Protein AF-A0A1S4EAQ0-F1 (afdb_monomer_lite)

Structure (mmCIF, N/CA/C/O backbone):
data_AF-A0A1S4EAQ0-F1
#
_entry.id   AF-A0A1S4EAQ0-F1
#
loop_
_atom_site.group_PDB
_atom_site.id
_atom_site.type_symbol
_atom_site.label_atom_id
_atom_site.label_alt_id
_atom_site.label_comp_id
_atom_site.label_asym_id
_atom_site.label_entity_id
_atom_site.label_seq_id
_atom_site.pdbx_PDB_ins_code
_atom_site.Cartn_x
_atom_site.Cartn_y
_atom_site.Cartn_z
_atom_site.occupancy
_atom_site.B_iso_or_equiv
_atom_site.auth_seq_id
_atom_site.auth_comp_id
_atom_site.auth_asym_id
_atom_site.auth_atom_id
_atom_site.pdbx_PDB_model_num
ATOM 1 N N . MET A 1 1 ? 13.332 0.914 -12.915 1.00 84.75 1 MET A N 1
ATOM 2 C CA . MET A 1 1 ? 12.969 -0.207 -12.014 1.00 84.75 1 MET A CA 1
ATOM 3 C C . MET A 1 1 ? 11.508 -0.112 -11.585 1.00 84.75 1 MET A C 1
ATOM 5 O O . MET A 1 1 ? 10.746 -0.986 -11.962 1.00 84.75 1 MET A O 1
ATOM 9 N N . GLN A 1 2 ? 11.103 0.963 -10.892 1.00 93.31 2 GLN A N 1
ATOM 10 C CA . GLN A 1 2 ? 9.738 1.167 -10.367 1.00 93.31 2 GLN A CA 1
ATOM 11 C C . GLN A 1 2 ? 8.625 0.921 -11.397 1.00 93.31 2 GLN A C 1
ATOM 13 O O . GLN A 1 2 ? 7.706 0.164 -11.115 1.00 93.31 2 GLN A O 1
ATOM 18 N N . TRP A 1 3 ? 8.744 1.475 -12.613 1.00 94.44 3 TRP A N 1
ATOM 19 C CA . TRP A 1 3 ? 7.731 1.281 -13.660 1.00 94.44 3 TRP A CA 1
ATOM 20 C C . TRP A 1 3 ? 7.485 -0.192 -14.008 1.00 94.44 3 TRP A C 1
ATOM 22 O O . TRP A 1 3 ? 6.344 -0.579 -14.203 1.00 94.44 3 TRP A O 1
ATOM 32 N N . LYS A 1 4 ? 8.527 -1.038 -14.017 1.00 95.06 4 LYS A N 1
ATOM 33 C CA . LYS A 1 4 ? 8.358 -2.477 -14.285 1.00 95.06 4 LYS A CA 1
ATOM 34 C C . LYS A 1 4 ? 7.496 -3.151 -13.213 1.00 95.06 4 LYS A C 1
ATOM 36 O O . LYS A 1 4 ? 6.667 -3.986 -13.541 1.00 95.06 4 LYS A O 1
ATOM 41 N N . ILE A 1 5 ? 7.685 -2.762 -11.952 1.00 95.81 5 ILE A N 1
ATOM 42 C CA . ILE A 1 5 ? 6.913 -3.281 -10.816 1.00 95.81 5 ILE A CA 1
ATOM 43 C C . ILE A 1 5 ? 5.469 -2.781 -10.907 1.00 95.81 5 ILE A C 1
ATOM 45 O O . ILE A 1 5 ? 4.539 -3.574 -10.853 1.00 95.81 5 ILE A O 1
ATOM 49 N N . ILE A 1 6 ? 5.284 -1.474 -11.107 1.00 95.62 6 ILE A N 1
ATOM 50 C CA . ILE A 1 6 ? 3.961 -0.849 -11.226 1.00 95.62 6 ILE A CA 1
ATOM 51 C C . ILE A 1 6 ? 3.169 -1.460 -12.389 1.00 95.62 6 ILE A C 1
ATOM 53 O O . ILE A 1 6 ? 2.012 -1.817 -12.209 1.00 95.62 6 ILE A O 1
ATOM 57 N N . HIS A 1 7 ? 3.799 -1.634 -13.551 1.00 96.19 7 HIS A N 1
ATOM 58 C CA . HIS A 1 7 ? 3.192 -2.264 -14.723 1.00 96.19 7 HIS A CA 1
ATOM 59 C C . HIS A 1 7 ? 2.796 -3.723 -14.454 1.00 96.19 7 HIS A C 1
ATOM 61 O O . HIS A 1 7 ? 1.678 -4.123 -14.760 1.00 96.19 7 HIS A O 1
ATOM 67 N N . SER A 1 8 ? 3.681 -4.501 -13.820 1.00 97.12 8 SER A N 1
ATOM 68 C CA . SER A 1 8 ? 3.406 -5.888 -13.413 1.00 97.12 8 SER A CA 1
ATOM 69 C C . SER A 1 8 ? 2.186 -5.988 -12.480 1.00 97.12 8 SER A C 1
ATOM 71 O O . SER A 1 8 ? 1.361 -6.891 -12.616 1.00 97.12 8 SER A O 1
ATOM 73 N N . ILE A 1 9 ? 2.018 -5.022 -11.570 1.00 95.12 9 ILE A N 1
ATOM 74 C CA . ILE A 1 9 ? 0.859 -4.947 -10.667 1.00 95.12 9 ILE A CA 1
ATOM 75 C C . ILE A 1 9 ? -0.410 -4.513 -11.417 1.00 95.12 9 ILE A C 1
ATOM 77 O O . ILE A 1 9 ? -1.478 -5.090 -11.213 1.00 95.12 9 ILE A O 1
ATOM 81 N N . LEU A 1 10 ? -0.324 -3.480 -12.259 1.00 94.81 10 LEU A N 1
ATOM 82 C CA . LEU A 1 10 ? -1.487 -2.859 -12.897 1.00 94.81 10 LEU A CA 1
ATOM 83 C C . LEU A 1 10 ? -2.034 -3.666 -14.074 1.00 94.81 10 LEU A C 1
ATOM 85 O O . LEU A 1 10 ? -3.236 -3.931 -14.094 1.00 94.81 10 LEU A O 1
ATOM 89 N N . GLU A 1 11 ? -1.175 -4.062 -15.006 1.00 95.94 11 GLU A N 1
ATOM 90 C CA . GLU A 1 11 ? -1.572 -4.696 -16.267 1.00 95.94 11 GLU A CA 1
ATOM 91 C C . GLU A 1 11 ? -1.587 -6.219 -16.145 1.00 95.94 11 GLU A C 1
ATOM 93 O O . GLU A 1 11 ? -2.537 -6.882 -16.551 1.00 95.94 11 GLU A O 1
ATOM 98 N N . GLU A 1 12 ? -0.541 -6.788 -15.541 1.00 96.56 12 GLU A N 1
ATOM 99 C CA . GLU A 1 12 ? -0.359 -8.244 -15.495 1.00 96.56 12 GLU A CA 1
ATOM 100 C C . GLU A 1 12 ? -1.009 -8.898 -14.268 1.00 96.56 12 GLU A C 1
ATOM 102 O O . GLU A 1 12 ? -1.140 -10.120 -14.235 1.00 96.56 12 GLU A O 1
ATOM 107 N N . LYS A 1 13 ? -1.410 -8.099 -13.267 1.00 94.38 13 LYS A N 1
ATOM 108 C CA . LYS A 1 13 ? -1.999 -8.553 -11.993 1.00 94.38 13 LYS A CA 1
ATOM 109 C C . LYS A 1 13 ? -1.153 -9.617 -11.280 1.00 94.38 13 LYS A C 1
ATOM 111 O O . LYS A 1 13 ? -1.688 -10.575 -10.728 1.00 94.38 13 LYS A O 1
ATOM 116 N N . LYS A 1 14 ? 0.174 -9.459 -11.306 1.00 96.06 14 LYS A N 1
ATOM 117 C CA . LYS A 1 14 ? 1.118 -10.418 -10.716 1.00 96.06 14 LYS A CA 1
ATOM 118 C C . LYS A 1 14 ? 1.587 -10.008 -9.328 1.00 96.06 14 LYS A C 1
ATOM 120 O O . LYS A 1 14 ? 1.807 -8.828 -9.045 1.00 96.06 14 LYS A O 1
ATOM 125 N N . ASP A 1 15 ? 1.860 -11.013 -8.506 1.00 96.06 15 ASP A N 1
ATOM 126 C CA . ASP A 1 15 ? 2.589 -10.836 -7.256 1.00 96.06 15 ASP A CA 1
ATOM 127 C C . ASP A 1 15 ? 4.049 -10.470 -7.539 1.00 96.06 15 ASP A C 1
ATOM 129 O O . ASP A 1 15 ? 4.691 -11.007 -8.444 1.00 96.06 15 ASP A O 1
ATOM 133 N N . ASN A 1 16 ? 4.588 -9.535 -6.758 1.00 95.00 16 ASN A N 1
ATOM 134 C CA . ASN A 1 16 ? 5.944 -9.031 -6.938 1.00 95.00 16 ASN A CA 1
ATOM 135 C C . ASN A 1 16 ? 6.717 -9.091 -5.615 1.00 95.00 16 ASN A C 1
ATOM 137 O O . ASN A 1 16 ? 6.338 -8.456 -4.634 1.00 95.00 16 ASN A O 1
ATOM 141 N N . CYS A 1 17 ? 7.853 -9.794 -5.611 1.00 95.38 17 CYS A N 1
ATOM 142 C CA . CYS A 1 17 ? 8.846 -9.697 -4.543 1.00 95.38 17 CYS A CA 1
ATOM 143 C C . CYS A 1 17 ? 9.877 -8.629 -4.923 1.00 95.38 17 CYS A C 1
ATOM 145 O O . CYS A 1 17 ? 10.623 -8.785 -5.892 1.00 95.38 17 CYS A O 1
ATOM 147 N N . VAL A 1 18 ? 9.899 -7.521 -4.182 1.00 93.69 18 VAL A N 1
ATOM 148 C CA . VAL A 1 18 ? 10.704 -6.343 -4.518 1.00 93.69 18 VAL A CA 1
ATOM 149 C C . VAL A 1 18 ? 11.741 -6.083 -3.437 1.00 93.69 18 VAL A C 1
ATOM 151 O O . VAL A 1 18 ? 11.407 -5.749 -2.303 1.00 93.69 18 VAL A O 1
ATOM 154 N N . VAL A 1 19 ? 13.016 -6.141 -3.820 1.00 93.62 19 VAL A N 1
ATOM 155 C CA . VAL A 1 19 ? 14.142 -5.751 -2.966 1.00 93.62 19 VAL A CA 1
ATOM 156 C C . VAL A 1 19 ? 14.733 -4.455 -3.502 1.00 93.62 19 VAL A C 1
ATOM 158 O O . VAL A 1 19 ? 15.265 -4.402 -4.608 1.00 93.62 19 VAL A O 1
ATOM 161 N N . MET A 1 20 ? 14.618 -3.380 -2.726 1.00 91.38 20 MET A N 1
ATOM 162 C CA . MET A 1 20 ? 15.146 -2.061 -3.080 1.00 91.38 20 MET A CA 1
ATOM 163 C C . MET A 1 20 ? 15.735 -1.398 -1.835 1.00 91.38 20 MET A C 1
ATOM 165 O O . MET A 1 20 ? 15.165 -1.498 -0.744 1.00 91.38 20 MET A O 1
ATOM 169 N N . ALA A 1 21 ? 16.830 -0.654 -1.992 1.00 90.00 21 ALA A N 1
ATOM 170 C CA . ALA A 1 21 ? 17.413 0.129 -0.904 1.00 90.00 21 ALA A CA 1
ATOM 171 C C . ALA A 1 21 ? 16.450 1.229 -0.412 1.00 90.00 21 ALA A C 1
ATOM 173 O O . ALA A 1 21 ? 15.485 1.612 -1.088 1.00 90.00 21 ALA A O 1
ATOM 174 N N . THR A 1 22 ? 16.630 1.696 0.823 1.00 85.56 22 THR A N 1
ATOM 175 C CA . THR A 1 22 ? 15.926 2.885 1.340 1.00 85.56 22 THR A CA 1
ATOM 176 C C . THR A 1 22 ? 16.191 4.089 0.425 1.00 85.56 22 THR A C 1
ATOM 178 O O . THR A 1 22 ? 17.194 4.136 -0.278 1.00 85.56 22 THR A O 1
ATOM 181 N N . GLY A 1 23 ? 15.232 5.012 0.320 1.00 81.56 23 GLY A N 1
ATOM 182 C CA . GLY A 1 23 ? 15.331 6.165 -0.589 1.00 81.56 23 GLY A CA 1
ATOM 183 C C . GLY A 1 23 ? 15.004 5.897 -2.068 1.00 81.56 23 GLY A C 1
ATOM 184 O O . GLY A 1 23 ? 14.649 6.828 -2.776 1.00 81.56 23 GLY A O 1
ATOM 185 N N . TYR A 1 24 ? 14.984 4.644 -2.542 1.00 85.50 24 TYR A N 1
ATOM 186 C CA . TYR A 1 24 ? 14.659 4.314 -3.947 1.00 85.50 24 TYR A CA 1
ATOM 187 C C . TYR A 1 24 ? 13.157 4.385 -4.300 1.00 85.50 24 TYR A C 1
ATOM 189 O O . TYR A 1 24 ? 12.735 3.871 -5.335 1.00 85.50 24 TYR A O 1
ATOM 197 N N . GLY A 1 25 ? 12.317 4.975 -3.445 1.00 87.44 25 GLY A N 1
ATOM 198 C CA . GLY A 1 25 ? 10.882 5.137 -3.716 1.00 87.44 25 GLY A CA 1
ATOM 199 C C . GLY A 1 25 ? 10.098 3.821 -3.770 1.00 87.44 25 GLY A C 1
ATOM 200 O O . GLY A 1 25 ? 9.246 3.640 -4.634 1.00 87.44 25 GLY A O 1
ATOM 201 N N . LYS A 1 26 ? 10.376 2.888 -2.850 1.00 91.25 26 LYS A N 1
ATOM 202 C CA . LYS A 1 26 ? 9.599 1.642 -2.704 1.00 91.25 26 LYS A CA 1
ATOM 203 C C . LYS A 1 26 ? 8.105 1.896 -2.529 1.00 91.25 26 LYS A C 1
ATOM 205 O O . LYS A 1 26 ? 7.300 1.169 -3.098 1.00 91.25 26 LYS A O 1
ATOM 210 N N . SER A 1 27 ? 7.754 2.931 -1.764 1.00 91.06 27 SER A N 1
ATOM 211 C CA . SER A 1 27 ? 6.361 3.260 -1.471 1.00 91.06 27 SER A CA 1
ATOM 212 C C . SER A 1 27 ? 5.552 3.555 -2.725 1.00 91.06 27 SER A C 1
ATOM 214 O O . SER A 1 27 ? 4.430 3.084 -2.853 1.00 91.06 27 SER A O 1
ATOM 216 N N . LEU A 1 28 ? 6.167 4.213 -3.710 1.00 91.69 28 LEU A N 1
ATOM 217 C CA . LEU A 1 28 ? 5.530 4.517 -4.986 1.00 91.69 28 LEU A CA 1
ATOM 218 C C . LEU A 1 28 ? 5.038 3.257 -5.713 1.00 91.69 28 LEU A C 1
ATOM 220 O O . LEU A 1 28 ? 4.012 3.307 -6.386 1.00 91.69 28 LEU A O 1
ATOM 224 N N . CYS A 1 29 ? 5.740 2.130 -5.555 1.00 93.38 29 CYS A N 1
ATOM 225 C CA . CYS A 1 29 ? 5.414 0.887 -6.251 1.00 93.38 29 CYS A CA 1
ATOM 226 C C . CYS A 1 29 ? 4.068 0.294 -5.814 1.00 93.38 29 CYS A C 1
ATOM 228 O O . CYS A 1 29 ? 3.413 -0.329 -6.640 1.00 93.38 29 CYS A O 1
ATOM 230 N N . TYR A 1 30 ? 3.649 0.504 -4.562 1.00 91.19 30 TYR A N 1
ATOM 231 C CA . TYR A 1 30 ? 2.319 0.104 -4.083 1.00 91.19 30 TYR A CA 1
ATOM 232 C C . TYR A 1 30 ? 1.339 1.281 -4.009 1.00 91.19 30 TYR A C 1
ATOM 234 O O . TYR A 1 30 ? 0.132 1.082 -4.097 1.00 91.19 30 TYR A O 1
ATOM 242 N N . GLN A 1 31 ? 1.839 2.517 -3.906 1.00 92.38 31 GLN A N 1
ATOM 243 C CA . GLN A 1 31 ? 0.996 3.705 -3.840 1.00 92.38 31 GLN A CA 1
ATOM 244 C C . GLN A 1 31 ? 0.357 4.050 -5.186 1.00 92.38 31 GLN A C 1
ATOM 246 O O . GLN A 1 31 ? -0.865 4.130 -5.325 1.00 92.38 31 GLN A O 1
ATOM 251 N N . TYR A 1 32 ? 1.175 4.218 -6.219 1.00 93.44 32 TYR A N 1
ATOM 252 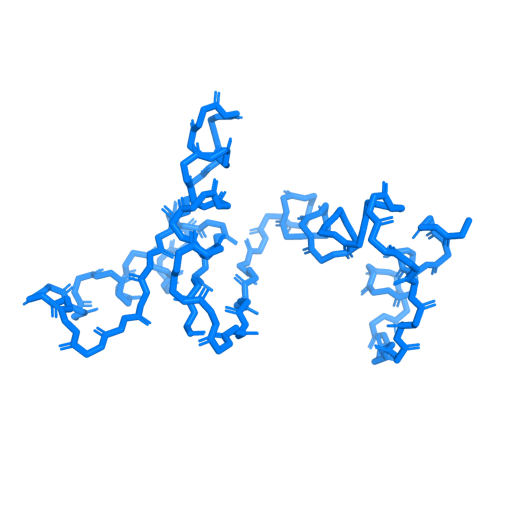C CA . TYR A 1 32 ? 0.668 4.644 -7.517 1.00 93.44 32 TYR A CA 1
ATOM 253 C C . TYR A 1 32 ? -0.457 3.740 -8.061 1.00 93.44 32 TYR A C 1
ATOM 255 O O . TYR A 1 32 ? -1.482 4.287 -8.479 1.00 93.44 32 TYR A O 1
ATOM 263 N N . PRO A 1 33 ? -0.354 2.393 -7.994 1.00 92.94 33 PRO A N 1
ATOM 264 C CA . PRO A 1 33 ? -1.427 1.522 -8.460 1.00 92.94 33 PRO A CA 1
ATOM 265 C C . PRO A 1 33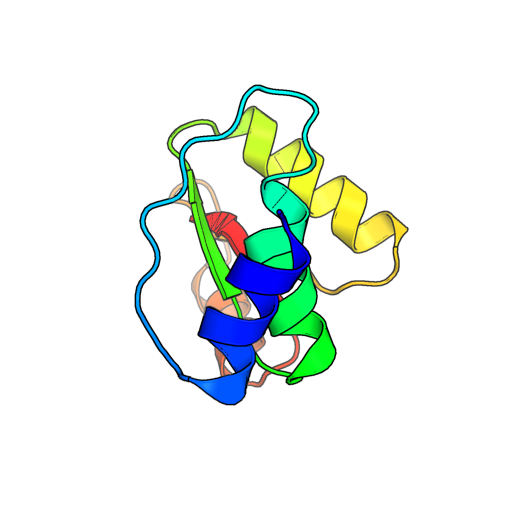 ? -2.784 1.786 -7.799 1.00 92.94 33 PRO A C 1
ATOM 267 O O . PRO A 1 33 ? -3.800 1.779 -8.490 1.00 92.94 33 PRO A O 1
ATOM 270 N N . ALA A 1 34 ? -2.815 2.057 -6.490 1.00 91.62 34 ALA A N 1
ATOM 271 C CA . ALA A 1 34 ? -4.051 2.298 -5.742 1.00 91.62 34 ALA A CA 1
ATOM 272 C C . ALA A 1 34 ? -4.770 3.566 -6.219 1.00 91.62 34 ALA A C 1
ATOM 274 O O . ALA A 1 34 ? -5.980 3.572 -6.435 1.00 91.62 34 ALA A O 1
ATOM 275 N N . VAL A 1 35 ? -3.998 4.635 -6.428 1.00 91.62 35 VAL A N 1
ATOM 276 C CA . VAL A 1 35 ? -4.519 5.932 -6.875 1.00 91.62 35 VAL A CA 1
ATOM 277 C C . VAL A 1 35 ? -4.968 5.855 -8.329 1.00 91.62 35 VAL A C 1
ATOM 279 O O . VAL A 1 35 ? -6.072 6.285 -8.646 1.00 91.62 35 VAL A O 1
ATOM 282 N N . TYR A 1 36 ? -4.137 5.277 -9.200 1.00 92.38 36 TYR A N 1
ATOM 283 C CA . TYR A 1 36 ? -4.416 5.185 -10.632 1.00 92.38 36 TYR A CA 1
ATOM 284 C C . TYR A 1 36 ? -5.639 4.311 -10.936 1.00 92.38 36 TYR A C 1
ATOM 286 O O . TYR A 1 36 ? -6.476 4.683 -11.751 1.00 92.38 36 TYR A O 1
ATOM 294 N N . SER A 1 37 ? -5.769 3.169 -10.254 1.00 89.62 37 SER A N 1
ATOM 295 C CA . SER A 1 37 ? -6.892 2.245 -10.463 1.00 89.62 37 SER A CA 1
ATOM 296 C C . SER A 1 37 ? -8.196 2.691 -9.799 1.00 89.62 37 SER A C 1
ATOM 298 O O . SER A 1 37 ? -9.226 2.054 -10.008 1.00 89.62 37 SER A O 1
ATOM 300 N N . GLY A 1 38 ? -8.171 3.742 -8.969 1.00 87.19 38 GLY A N 1
ATOM 301 C CA . GLY A 1 38 ? -9.315 4.099 -8.133 1.00 87.19 38 GLY A CA 1
ATOM 302 C C . GLY A 1 38 ? -9.712 2.977 -7.165 1.00 87.19 38 GLY A C 1
ATOM 303 O O . GLY A 1 38 ? -10.870 2.912 -6.750 1.00 87.19 38 GLY A O 1
ATOM 304 N N . GLY A 1 39 ? -8.771 2.097 -6.817 1.00 87.88 39 GLY A N 1
ATOM 305 C CA . GLY A 1 39 ? -8.954 1.027 -5.846 1.00 87.88 39 GLY A CA 1
ATOM 306 C C . GLY A 1 39 ? -8.550 1.438 -4.431 1.00 87.88 39 GLY A C 1
ATOM 307 O O . GLY A 1 39 ? -8.346 2.618 -4.125 1.00 87.88 39 GLY A O 1
ATOM 308 N N . VAL A 1 40 ? -8.417 0.425 -3.578 1.00 90.69 40 VAL A N 1
ATOM 309 C CA . VAL A 1 40 ? -7.892 0.523 -2.213 1.00 90.69 40 VAL A CA 1
ATOM 310 C C . VAL A 1 40 ? -6.613 -0.305 -2.135 1.00 90.69 40 VAL A C 1
ATOM 312 O O . VAL A 1 40 ? -6.597 -1.446 -2.592 1.00 90.69 40 VAL A O 1
ATOM 315 N N . SER A 1 41 ? -5.558 0.234 -1.523 1.00 92.12 41 SER A N 1
ATOM 316 C CA . SER A 1 41 ? -4.374 -0.541 -1.138 1.00 92.12 41 SER A CA 1
ATOM 317 C C . SER A 1 41 ? -4.300 -0.702 0.374 1.00 92.12 41 SER A C 1
ATOM 319 O O . SER A 1 41 ? -4.362 0.277 1.117 1.00 92.12 41 SER A O 1
ATOM 321 N N . ILE A 1 42 ? -4.099 -1.940 0.822 1.00 92.19 42 ILE A N 1
ATOM 322 C CA . ILE A 1 42 ? -3.807 -2.250 2.222 1.00 92.19 42 ILE A CA 1
ATOM 323 C C . ILE A 1 42 ? -2.297 -2.402 2.377 1.00 92.19 42 ILE A C 1
ATOM 325 O O . ILE A 1 42 ? -1.679 -3.223 1.702 1.00 92.19 42 ILE A O 1
ATOM 329 N N . VAL A 1 43 ? -1.699 -1.581 3.235 1.00 93.00 43 VAL A N 1
ATOM 330 C CA . VAL A 1 43 ? -0.258 -1.586 3.498 1.00 93.00 43 VAL A CA 1
ATOM 331 C C . VAL A 1 43 ? -0.033 -2.138 4.894 1.00 93.00 43 VAL A C 1
ATOM 333 O O . VAL A 1 43 ? -0.443 -1.519 5.868 1.00 93.00 43 VAL A O 1
ATOM 336 N N . ILE A 1 44 ? 0.624 -3.293 4.979 1.00 92.75 44 ILE A N 1
ATOM 337 C CA . ILE A 1 44 ? 0.923 -3.954 6.251 1.00 92.75 44 ILE A CA 1
ATOM 338 C C . ILE A 1 44 ? 2.343 -3.580 6.674 1.00 92.75 44 ILE A C 1
ATOM 340 O O . ILE A 1 44 ? 3.290 -3.807 5.914 1.00 92.75 44 ILE A O 1
ATOM 344 N N . SER A 1 45 ? 2.506 -3.002 7.863 1.00 90.62 45 SER A N 1
ATOM 345 C CA . SER A 1 45 ? 3.814 -2.567 8.365 1.00 90.62 45 SER A CA 1
ATOM 346 C C . SER A 1 45 ? 3.950 -2.807 9.870 1.00 90.62 45 SER A C 1
ATOM 348 O O . SER A 1 45 ? 3.079 -2.418 10.634 1.00 90.62 45 SER A O 1
ATOM 350 N N . PRO A 1 46 ? 5.080 -3.363 10.346 1.00 90.00 46 PRO A N 1
ATOM 351 C CA . PRO A 1 46 ? 5.308 -3.534 11.781 1.00 90.00 46 PRO A CA 1
ATOM 352 C C . PRO A 1 46 ? 5.648 -2.216 12.503 1.00 90.00 46 PRO A C 1
ATOM 354 O O . PRO A 1 46 ? 5.730 -2.186 13.728 1.00 90.00 46 PRO A O 1
ATOM 357 N N . LEU A 1 47 ? 5.914 -1.135 11.761 1.00 91.12 47 LEU A N 1
ATOM 358 C CA . LEU A 1 47 ? 6.376 0.144 12.303 1.00 91.12 47 LEU A CA 1
ATOM 359 C C . LEU A 1 47 ? 5.250 1.182 12.288 1.00 91.12 47 LEU A C 1
ATOM 361 O O . LEU A 1 47 ? 5.011 1.810 11.257 1.00 91.12 47 LEU A O 1
ATOM 365 N N . ILE A 1 48 ? 4.617 1.39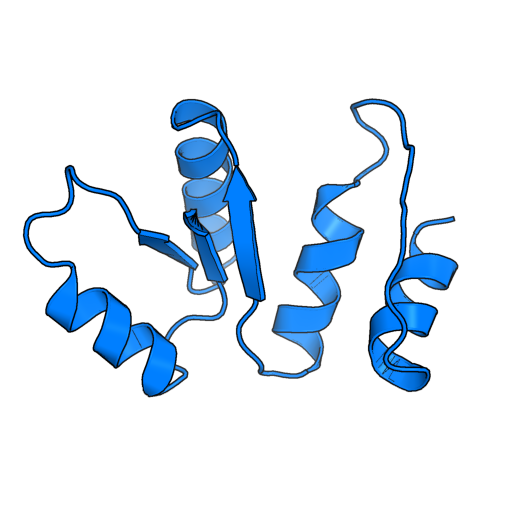7 13.445 1.00 88.56 48 ILE A N 1
ATOM 366 C CA . ILE A 1 48 ? 3.497 2.341 13.618 1.00 88.56 48 ILE A CA 1
ATOM 367 C C . ILE A 1 48 ? 3.904 3.771 13.242 1.00 88.56 48 ILE A C 1
ATOM 369 O O . ILE A 1 48 ? 3.214 4.414 12.457 1.00 88.56 48 ILE A O 1
ATOM 373 N N . SER A 1 49 ? 5.061 4.246 13.712 1.00 90.12 49 SER A N 1
ATOM 374 C CA . SER A 1 49 ? 5.550 5.599 13.399 1.00 90.12 49 SER A CA 1
ATOM 375 C C . SER A 1 49 ? 5.724 5.832 11.895 1.00 90.12 49 SER A C 1
ATOM 377 O O . SER A 1 49 ? 5.363 6.883 11.375 1.00 90.12 49 SER A O 1
ATOM 379 N N . LEU A 1 50 ? 6.202 4.821 11.163 1.00 90.25 50 LEU A N 1
ATOM 380 C CA . LEU A 1 50 ? 6.332 4.898 9.708 1.00 90.25 50 LEU A CA 1
ATOM 381 C C . LEU A 1 50 ? 4.964 4.977 9.018 1.00 90.25 50 LEU A C 1
ATOM 383 O O . LEU A 1 50 ? 4.825 5.649 7.997 1.00 90.25 50 LEU A O 1
ATOM 387 N N . MET A 1 51 ? 3.960 4.279 9.550 1.00 91.62 51 MET A N 1
ATOM 388 C CA . MET A 1 51 ? 2.599 4.325 9.016 1.00 91.62 51 MET A CA 1
ATOM 389 C C . MET A 1 51 ? 1.974 5.702 9.241 1.00 91.62 51 MET A C 1
ATOM 391 O O . MET A 1 51 ? 1.353 6.236 8.325 1.00 91.62 51 MET A O 1
ATOM 395 N N . GLU A 1 52 ? 2.176 6.303 10.416 1.00 90.81 52 GLU A N 1
ATOM 396 C CA . GLU A 1 52 ? 1.717 7.662 10.728 1.00 90.81 52 GLU A CA 1
ATOM 397 C C . GLU A 1 52 ? 2.312 8.691 9.757 1.00 90.81 52 GLU A C 1
ATOM 399 O O . GLU A 1 52 ? 1.564 9.460 9.144 1.00 90.81 52 GLU A O 1
ATOM 404 N N . ASP A 1 53 ? 3.627 8.635 9.529 1.00 92.38 53 ASP A N 1
ATOM 405 C CA . ASP A 1 53 ? 4.320 9.499 8.567 1.00 92.38 53 ASP A CA 1
ATOM 406 C C . ASP A 1 53 ? 3.769 9.328 7.141 1.00 92.38 53 ASP A C 1
ATOM 408 O O . ASP A 1 53 ? 3.561 10.303 6.411 1.00 92.38 53 ASP A O 1
ATOM 412 N N . GLN A 1 54 ? 3.496 8.087 6.725 1.00 92.12 54 GLN A N 1
ATOM 413 C CA . GLN A 1 54 ? 2.957 7.793 5.395 1.00 92.12 54 GLN A CA 1
ATOM 414 C C . GLN A 1 54 ? 1.512 8.270 5.232 1.00 92.12 54 GLN A C 1
ATOM 416 O O . GLN A 1 54 ? 1.184 8.849 4.194 1.00 92.12 54 GLN A O 1
ATOM 421 N N . VAL A 1 55 ? 0.660 8.085 6.243 1.00 93.12 55 VAL A N 1
ATOM 422 C CA . VAL A 1 55 ? -0.720 8.592 6.241 1.00 93.12 55 VAL A CA 1
ATOM 423 C C . VAL A 1 55 ? -0.728 10.117 6.184 1.00 93.12 55 VAL A C 1
ATOM 425 O O . VAL A 1 55 ? -1.475 10.687 5.387 1.00 93.12 55 VAL A O 1
ATOM 428 N N . LEU A 1 56 ? 0.109 10.785 6.983 1.00 94.00 56 LEU A N 1
ATOM 429 C CA . LEU A 1 56 ? 0.223 12.242 6.969 1.00 94.00 56 LEU A CA 1
ATOM 430 C C . LEU A 1 56 ? 0.655 12.742 5.586 1.00 94.00 56 LEU A C 1
ATOM 432 O O . LEU A 1 56 ? 0.020 13.636 5.030 1.00 94.00 56 LEU A O 1
ATOM 436 N N . ASN A 1 57 ? 1.682 12.126 4.997 1.00 93.62 57 ASN A N 1
ATOM 437 C CA . ASN A 1 57 ? 2.167 12.496 3.671 1.00 93.62 57 ASN A CA 1
ATOM 438 C C . ASN A 1 57 ? 1.098 12.296 2.584 1.00 93.62 57 ASN A C 1
ATOM 440 O O . ASN A 1 57 ? 0.889 13.174 1.749 1.00 93.62 57 ASN A O 1
ATOM 444 N N . LEU A 1 58 ? 0.356 11.187 2.612 1.00 93.75 58 LEU A N 1
ATOM 445 C CA . LEU A 1 58 ? -0.743 10.954 1.670 1.00 93.75 58 LEU A CA 1
ATOM 446 C C . LEU A 1 58 ? -1.851 12.006 1.816 1.00 93.75 58 LEU A C 1
ATOM 448 O O . LEU A 1 58 ? -2.275 12.583 0.815 1.00 93.75 58 LEU A O 1
ATOM 452 N N . LYS A 1 59 ? -2.249 12.335 3.050 1.00 93.50 59 LYS A N 1
ATOM 453 C CA . LYS A 1 59 ? -3.246 13.382 3.313 1.00 93.50 59 LYS A CA 1
ATOM 454 C C . LYS A 1 59 ? -2.789 14.757 2.825 1.00 93.50 59 LYS A C 1
ATOM 456 O O . LYS A 1 59 ? -3.587 15.463 2.218 1.00 93.50 59 LYS A O 1
ATOM 461 N N . MET A 1 60 ? -1.515 15.115 3.018 1.00 95.12 60 MET A N 1
ATOM 462 C CA . MET A 1 60 ? -0.944 16.366 2.489 1.00 95.12 60 MET A CA 1
ATOM 463 C C . MET A 1 60 ? -1.003 16.443 0.958 1.00 95.12 60 MET A C 1
ATOM 465 O O . MET A 1 60 ? -1.123 17.529 0.401 1.00 95.12 60 MET A O 1
ATOM 469 N N . ASN A 1 61 ? -0.970 15.298 0.276 1.00 92.44 61 ASN A N 1
ATOM 470 C CA . ASN A 1 61 ? -1.122 15.204 -1.175 1.00 92.44 61 ASN A CA 1
ATOM 471 C C . ASN A 1 61 ? -2.589 15.035 -1.628 1.00 92.44 61 ASN A C 1
ATOM 473 O O . ASN A 1 61 ? -2.832 14.667 -2.774 1.00 92.44 61 ASN A O 1
ATOM 477 N N . ASN A 1 62 ? -3.571 15.304 -0.756 1.00 92.38 62 ASN A N 1
ATOM 478 C CA . ASN A 1 62 ? -5.010 15.126 -1.006 1.00 92.38 62 ASN A CA 1
ATOM 479 C C . ASN A 1 62 ? -5.414 13.683 -1.352 1.00 92.38 62 ASN A C 1
ATOM 481 O O . ASN A 1 62 ? -6.382 13.445 -2.074 1.00 92.38 62 ASN A O 1
ATOM 485 N N . ILE A 1 63 ? -4.676 12.706 -0.828 1.00 93.25 63 ILE A N 1
ATOM 486 C CA . ILE A 1 63 ? -4.958 11.287 -1.013 1.00 93.25 63 ILE A CA 1
ATOM 487 C C . ILE A 1 63 ? -5.547 10.732 0.285 1.00 93.25 63 ILE A C 1
ATOM 489 O O . ILE A 1 63 ? -4.913 10.764 1.340 1.00 93.25 63 ILE A O 1
ATOM 493 N N . ALA A 1 64 ? -6.771 10.208 0.205 1.00 93.00 64 ALA A N 1
ATOM 494 C CA . ALA A 1 64 ? -7.476 9.652 1.355 1.00 93.00 64 ALA A CA 1
ATOM 495 C C . ALA A 1 64 ? -6.758 8.403 1.896 1.00 93.00 64 ALA A C 1
ATOM 497 O O . ALA A 1 64 ? -6.639 7.387 1.206 1.00 93.00 64 ALA A O 1
ATOM 498 N N . ALA A 1 65 ? -6.280 8.485 3.135 1.00 93.88 65 ALA A N 1
ATOM 499 C CA . ALA A 1 65 ? -5.545 7.423 3.808 1.00 93.88 65 ALA A CA 1
ATOM 500 C C . ALA A 1 65 ? -5.914 7.362 5.292 1.00 93.88 65 ALA A C 1
ATOM 502 O O . ALA A 1 65 ? -6.095 8.397 5.945 1.00 93.88 65 ALA A O 1
ATOM 503 N N . CYS A 1 66 ? -5.973 6.152 5.836 1.00 91.38 66 CYS A N 1
ATOM 504 C CA . CYS A 1 66 ? -6.291 5.905 7.234 1.00 91.38 66 CYS A CA 1
ATOM 505 C C . CYS A 1 66 ? -5.396 4.822 7.840 1.00 91.38 66 CYS A C 1
ATOM 507 O O . CYS A 1 66 ? -4.806 3.999 7.140 1.00 91.38 66 CYS A O 1
ATOM 509 N N . TYR A 1 67 ? -5.334 4.821 9.166 1.00 90.06 67 TYR A N 1
ATOM 510 C CA . TYR A 1 67 ? -4.677 3.787 9.951 1.00 90.06 67 TYR A CA 1
ATOM 511 C C . TYR A 1 67 ? -5.728 2.830 10.527 1.00 90.06 67 TYR A C 1
ATOM 513 O O . TYR A 1 67 ? -6.800 3.259 10.963 1.00 90.06 67 TYR A O 1
ATOM 521 N N . LEU A 1 68 ? -5.400 1.544 10.528 1.00 85.75 68 LEU A N 1
ATOM 522 C CA . LEU A 1 68 ? -6.164 0.433 11.067 1.00 85.75 68 LEU A CA 1
ATOM 523 C C . LEU A 1 68 ? -5.300 -0.267 12.115 1.00 85.75 68 LEU A C 1
ATOM 525 O O . LEU A 1 68 ? -4.427 -1.051 11.780 1.00 85.75 68 LEU A O 1
ATOM 529 N N . GLY A 1 69 ? -5.566 -0.033 13.395 1.00 79.94 69 GLY A N 1
ATOM 530 C CA . GLY A 1 69 ? -4.877 -0.761 14.456 1.00 79.94 69 GLY A CA 1
ATOM 531 C C . GLY A 1 69 ? -5.722 -0.892 15.708 1.00 79.94 69 GLY A C 1
ATOM 532 O O . GLY A 1 69 ? -6.794 -0.302 15.831 1.00 79.94 69 GLY A O 1
ATOM 533 N N . SER A 1 70 ? -5.223 -1.671 16.662 1.00 72.50 70 SER A N 1
ATOM 534 C CA . SER A 1 70 ? -5.921 -1.978 17.916 1.00 72.50 70 SER A CA 1
ATOM 535 C C . SER A 1 70 ? -6.152 -0.758 18.816 1.00 72.50 70 SER A C 1
ATOM 537 O O . SER A 1 70 ? -7.046 -0.787 19.656 1.00 72.50 70 SER A O 1
ATOM 539 N N . ALA A 1 71 ? -5.384 0.318 18.631 1.00 69.62 71 ALA A N 1
ATOM 540 C CA . ALA A 1 71 ? -5.543 1.573 19.364 1.00 69.62 71 ALA A CA 1
ATOM 541 C C . ALA A 1 71 ? -6.669 2.477 18.813 1.00 69.62 71 ALA A C 1
AT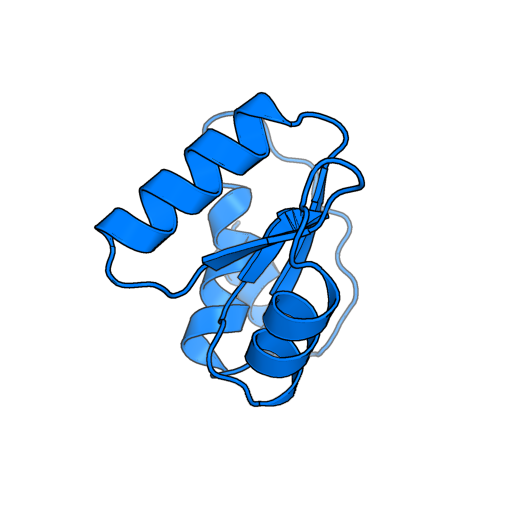OM 543 O O . ALA A 1 71 ? -7.032 3.462 19.458 1.00 69.62 71 ALA A O 1
ATOM 544 N N . GLN A 1 72 ? -7.238 2.166 17.640 1.00 74.75 72 GLN A N 1
ATOM 545 C CA . GLN A 1 72 ? -8.316 2.955 17.044 1.00 74.75 72 GLN A CA 1
ATOM 546 C C . GLN A 1 72 ? -9.641 2.662 17.762 1.00 74.75 72 GLN A C 1
ATOM 548 O O . GLN A 1 72 ? -10.138 1.539 17.766 1.00 74.75 72 GLN A O 1
ATOM 553 N N . THR A 1 73 ? -10.280 3.693 18.311 1.00 72.12 73 THR A N 1
ATOM 554 C CA . THR A 1 73 ? -11.600 3.564 18.955 1.00 72.12 73 THR A CA 1
ATOM 555 C C . THR A 1 73 ? -12.753 3.420 17.958 1.00 72.12 73 THR A C 1
ATOM 557 O O . THR A 1 73 ? -13.845 3.005 18.335 1.00 72.12 73 THR A O 1
ATOM 560 N N . GLN A 1 74 ? -12.533 3.760 16.684 1.00 80.38 74 GLN A N 1
ATOM 561 C CA . GLN A 1 74 ? -13.568 3.820 15.642 1.00 80.38 74 GLN A CA 1
ATOM 562 C C . GLN A 1 74 ? -13.276 2.885 14.458 1.00 80.38 74 GLN A C 1
ATOM 564 O O . GLN A 1 74 ? -13.606 3.206 13.319 1.00 80.38 74 GLN A O 1
ATOM 569 N N . THR A 1 75 ? -12.675 1.719 14.711 1.00 82.25 75 THR A N 1
ATOM 570 C CA . THR A 1 75 ? -12.280 0.760 13.661 1.00 82.25 75 THR A CA 1
ATOM 571 C C . THR A 1 75 ? -13.4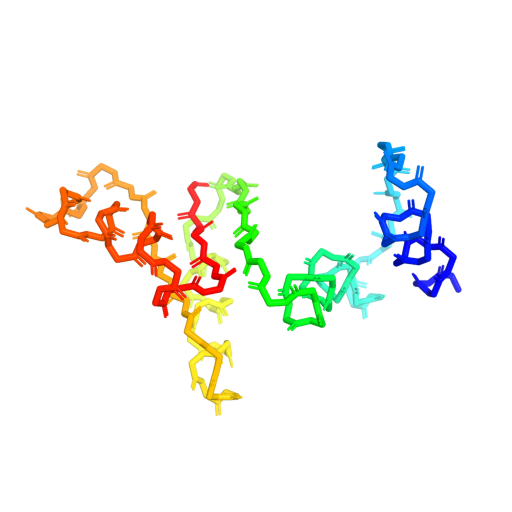33 0.385 12.728 1.00 82.25 75 THR A C 1
ATOM 573 O O . THR A 1 75 ? -13.233 0.344 11.521 1.00 82.25 75 THR A O 1
ATOM 576 N N . GLY A 1 76 ? -14.649 0.185 13.253 1.00 84.38 76 GLY A N 1
ATOM 577 C CA . GLY A 1 76 ? -15.819 -0.158 12.431 1.00 84.38 76 GLY A CA 1
ATOM 578 C C . GLY A 1 76 ? -16.131 0.885 11.352 1.00 84.38 76 GLY A C 1
ATOM 579 O O . GLY A 1 76 ? -16.286 0.531 10.189 1.00 84.38 76 GLY A O 1
ATOM 580 N N . LYS A 1 77 ? -16.110 2.176 11.710 1.00 86.56 77 LYS A N 1
ATOM 581 C CA . LYS A 1 77 ? -16.347 3.268 10.753 1.00 86.56 77 LYS A CA 1
ATOM 582 C C . LYS A 1 77 ? -15.249 3.351 9.699 1.00 86.56 77 LYS A C 1
ATOM 584 O O . LYS A 1 77 ? -15.543 3.480 8.521 1.00 86.56 77 LYS A O 1
ATOM 589 N N . VAL A 1 78 ? -13.986 3.228 10.112 1.00 87.56 78 VAL A N 1
ATOM 590 C CA . VAL A 1 78 ? -12.848 3.267 9.178 1.00 87.56 78 VAL A CA 1
ATOM 591 C C . VAL A 1 78 ? -12.939 2.119 8.170 1.00 87.56 78 VAL A C 1
ATOM 593 O O . VAL A 1 78 ? -12.684 2.310 6.985 1.00 87.56 78 VAL A O 1
ATOM 596 N N . VAL A 1 79 ? -13.346 0.929 8.616 1.00 87.81 79 VAL A N 1
ATOM 597 C CA . VAL A 1 79 ? -13.566 -0.217 7.726 1.00 87.81 79 VAL A CA 1
ATOM 598 C C . VAL A 1 79 ? -14.710 0.057 6.742 1.00 87.81 79 VAL A C 1
ATOM 600 O O . VAL A 1 79 ? -14.555 -0.221 5.556 1.00 87.81 79 VAL A O 1
ATOM 603 N N . GLU A 1 80 ? -15.821 0.652 7.182 1.00 89.38 80 GLU A N 1
ATOM 604 C CA . GLU A 1 80 ? -16.915 1.068 6.288 1.00 89.38 80 GLU A CA 1
ATOM 605 C C . GLU A 1 80 ? -16.470 2.123 5.258 1.00 89.38 80 GLU A C 1
ATOM 607 O O . GLU A 1 80 ? -16.812 2.024 4.078 1.00 89.38 80 GLU A O 1
ATOM 612 N N . GLU A 1 81 ? -15.659 3.104 5.659 1.00 89.69 81 GLU A N 1
ATOM 613 C CA . GLU A 1 81 ? -15.080 4.123 4.767 1.00 89.69 81 GLU A CA 1
ATOM 614 C C . GLU A 1 81 ? -14.135 3.503 3.720 1.00 89.69 81 GLU A C 1
ATOM 616 O O . GLU A 1 81 ? -14.106 3.920 2.559 1.00 89.69 81 GLU A O 1
ATOM 621 N N . ILE A 1 82 ? -13.391 2.460 4.096 1.00 89.31 82 ILE A N 1
ATOM 622 C CA . ILE A 1 82 ? -12.559 1.695 3.162 1.00 89.31 82 ILE A CA 1
ATOM 623 C C . ILE A 1 82 ? -13.425 0.903 2.178 1.00 89.31 82 ILE A C 1
ATOM 625 O O . ILE A 1 82 ? -13.202 0.980 0.970 1.00 89.31 82 ILE A O 1
ATOM 629 N N . ILE A 1 83 ? -14.423 0.162 2.670 1.00 87.75 83 ILE A N 1
ATOM 630 C CA . ILE A 1 83 ? -15.292 -0.684 1.834 1.00 87.75 83 ILE A CA 1
ATOM 631 C C . ILE A 1 83 ? -16.132 0.163 0.871 1.00 87.75 83 ILE A C 1
ATOM 633 O O . ILE A 1 83 ? -16.337 -0.225 -0.276 1.00 87.75 83 ILE A O 1
ATOM 637 N N . SER A 1 84 ? -16.583 1.340 1.309 1.00 90.00 84 SER A N 1
ATOM 638 C CA . SER A 1 84 ? -17.322 2.293 0.472 1.00 90.00 84 SER A CA 1
ATOM 639 C C . SER A 1 84 ? -16.449 3.016 -0.563 1.00 90.00 84 SER A C 1
ATOM 641 O O . SER A 1 84 ? -16.974 3.772 -1.380 1.00 90.00 84 SER A O 1
ATOM 643 N N . GLY A 1 85 ? -15.129 2.790 -0.560 1.00 84.56 85 GLY A N 1
ATOM 644 C CA . GLY A 1 85 ? -14.191 3.390 -1.511 1.00 84.56 85 GLY A CA 1
ATOM 645 C C . GLY A 1 85 ? -13.870 4.861 -1.235 1.00 84.56 85 GLY A C 1
ATOM 646 O O . GLY A 1 85 ? -13.298 5.532 -2.095 1.00 84.56 85 GLY A O 1
ATOM 647 N N . GLN A 1 86 ? -14.221 5.373 -0.050 1.00 87.62 86 GLN A N 1
ATOM 648 C CA . GLN A 1 86 ? -13.876 6.732 0.377 1.00 87.62 86 GLN A CA 1
ATOM 649 C C . GLN A 1 86 ? -12.384 6.859 0.716 1.00 87.62 86 GLN A C 1
ATOM 651 O O . GLN A 1 86 ? -11.808 7.939 0.586 1.00 87.62 86 GLN A O 1
ATOM 656 N N . MET A 1 87 ? -11.743 5.750 1.096 1.00 89.44 87 MET A N 1
ATOM 657 C CA . MET A 1 87 ? -10.304 5.675 1.356 1.00 89.44 87 MET A CA 1
ATOM 658 C C . MET A 1 87 ? -9.554 5.030 0.190 1.00 89.44 87 MET A C 1
ATOM 660 O O . MET A 1 87 ? -10.024 4.073 -0.414 1.00 89.44 87 MET A O 1
ATOM 664 N N . ARG A 1 88 ? -8.345 5.522 -0.101 1.00 89.25 88 ARG A N 1
ATOM 665 C CA . ARG A 1 88 ? -7.410 4.905 -1.061 1.00 89.25 88 ARG A CA 1
ATOM 666 C C . ARG A 1 88 ? -6.397 3.993 -0.378 1.00 89.25 88 ARG A C 1
ATOM 668 O O . ARG A 1 88 ? -5.897 3.065 -1.011 1.00 89.25 88 ARG A O 1
ATOM 675 N N . TYR A 1 89 ? -6.119 4.239 0.903 1.00 90.06 89 TYR A N 1
ATOM 676 C CA . TYR A 1 89 ? -5.149 3.473 1.683 1.00 90.06 89 TYR A CA 1
ATOM 677 C C . TYR A 1 89 ? -5.649 3.134 3.075 1.00 90.06 89 TYR A C 1
ATOM 679 O O . TYR A 1 89 ? -6.075 4.028 3.806 1.00 90.06 89 TYR A O 1
ATOM 687 N N . GLY A 1 90 ? -5.482 1.869 3.456 1.00 89.94 90 GLY A N 1
ATOM 688 C CA . GLY A 1 90 ? -5.548 1.416 4.842 1.00 89.94 90 GLY A CA 1
ATOM 689 C C . GLY A 1 90 ? -4.186 0.890 5.287 1.00 89.94 90 GLY A C 1
ATOM 690 O O . GLY A 1 90 ? -3.657 -0.031 4.670 1.00 89.94 90 GLY A O 1
ATOM 691 N N . PHE A 1 91 ? -3.610 1.470 6.336 1.00 88.94 91 P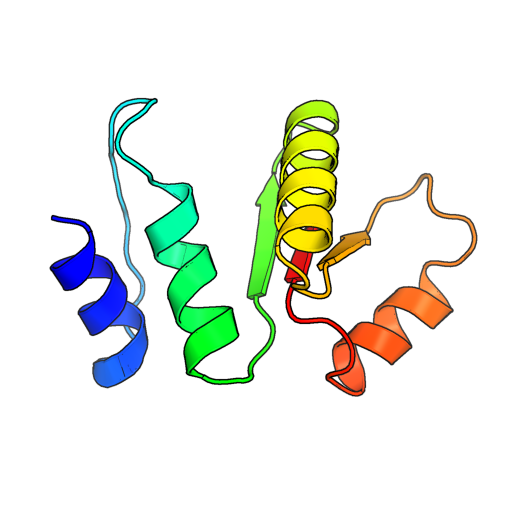HE A N 1
ATOM 692 C CA . PHE A 1 91 ? -2.360 0.993 6.933 1.00 88.94 91 PHE A CA 1
ATOM 693 C C . PHE A 1 91 ? -2.670 0.102 8.134 1.00 88.94 91 PHE A C 1
ATOM 695 O O . PHE A 1 91 ? -3.299 0.598 9.064 1.00 88.94 91 PHE A O 1
ATOM 702 N N . TYR A 1 92 ? -2.248 -1.166 8.104 1.00 85.00 92 TYR A N 1
ATOM 703 C CA . TYR A 1 92 ? -2.456 -2.163 9.166 1.00 85.00 92 TYR A CA 1
ATOM 704 C C . TYR A 1 92 ? -1.151 -2.590 9.843 1.00 85.00 92 TYR A C 1
ATOM 706 O O . TYR A 1 92 ? -0.144 -2.776 9.116 1.00 85.00 92 TYR A O 1
#

Radius of gyration: 13.5 Å; chains: 1; bounding box: 35×27×36 Å

pLDDT: mean 90.11, std 5.29, range [69.62, 97.12]

Foldseek 3Di:
DLVVLLCCCQPVVDDDDDDDDPPPPPVCSQQVNLVVVLAAGEAEDPDPVVLVVVCVVCVVVVAFEDEADPPDPPNVVVVVCNVVSVHSYYYD

Organism: Diaphorina citri (NCBI:txid121845)

Secondary structure (DSSP, 8-state):
-HHHHHHHHHTS---------TTS-HHHHHHHHHHHTT--EEE--S-HHHHHHHHHHHHHTT--EEE-STT-TTHHHHHHHHHTT--SEEE-

Sequence (92 aa):
MQWKIIHSILEEKKDNCVVMATGYGKSLCYQYPAVYSGGVSIVISPLISLMEDQVLNLKMNNIAACYLGSAQTQTGKVVEEIISGQMRYGFY

InterPro domains:
  IPR011545 DEAD/DEAH-box helicase domain [PF00270] (2-63)
  IPR027417 P-loop containing nucleoside triphosphate hydrolase [G3DSA:3.40.50.300] (1-91)
  IPR027417 P-loop containing nucleoside triphosphate hydrolase [SSF52540] (2-75)